Protein AF-A0A662QZH7-F1 (afdb_monomer)

Solvent-accessible surface area (backbone atoms only — not comparable to full-atom values): 8110 Å² total; per-residue (Å²): 112,48,42,60,56,52,65,70,64,58,77,50,70,69,58,43,51,54,50,54,54,39,40,76,74,67,46,47,74,46,85,65,61,67,68,44,37,50,53,47,48,52,51,26,50,74,63,57,48,48,87,78,56,50,75,44,52,44,46,48,54,19,41,25,59,77,65,71,36,70,42,76,50,60,50,60,70,62,53,35,49,24,64,75,71,71,44,51,66,43,54,79,87,50,72,77,95,61,88,72,74,78,51,40,40,32,81,82,83,63,47,80,38,82,70,90,73,85,61,54,50,35,93,87,77,66,48,65,52,53,93,56,94,131

Sequence (134 aa):
MTTPEVEKEIKSPTARCFFELAKGKGLKVLPVSKDAIEYVRDKANEYGDGVALSDADMSLLAKA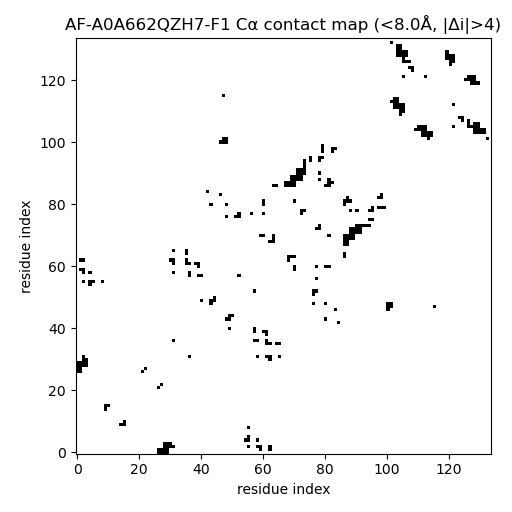FETNGVLVSDDFDLQNMCLKMGIKFMPVLRSVRGRRDWVYRCPACKRKIVIKNDEKVCPVCGTPLTTKRE

Foldseek 3Di:
DFEVVVVVVPPDPVVVVVVVVVVVVPDDHDFADPVLLVVLLVLCLVLLNNVVDDPRLSRQNSVQVVVLHEAEEQDASSLLSCQSVVRHYDYPPDHDPDHDGQWWAAPPPRDTHRDNDPPQADPPPRGGTDGDDD

Secondary structure (DSSP, 8-state):
-B-HHHHHH---HHHHHHHHHHHHTT--B----HHHHHHHHHHHHHTT-TTT--HHHHHHHHHHHHHT--EE---HHHHHHHHHHT--EE-SS---SS-----EE-TTT--EE--SS---B-TTT-PBP-----

Radius of gyration: 17.33 Å; Cα contacts (8 Å, |Δi|>4): 176; chains: 1; bounding box: 42×33×43 Å

Mean predicted aligned error: 8.29 Å

Structure (mmCIF, N/CA/C/O backbone):
data_AF-A0A662QZH7-F1
#
_entry.id   AF-A0A662QZH7-F1
#
loop_
_atom_site.group_PDB
_atom_site.id
_atom_site.type_symbol
_atom_site.label_atom_id
_atom_site.label_alt_id
_atom_site.label_comp_id
_atom_site.label_asym_id
_atom_site.label_entity_id
_atom_site.label_seq_id
_atom_site.pdbx_PDB_ins_code
_atom_site.Cartn_x
_atom_site.Cartn_y
_atom_site.Cartn_z
_atom_site.occupancy
_atom_site.B_iso_or_equiv
_atom_si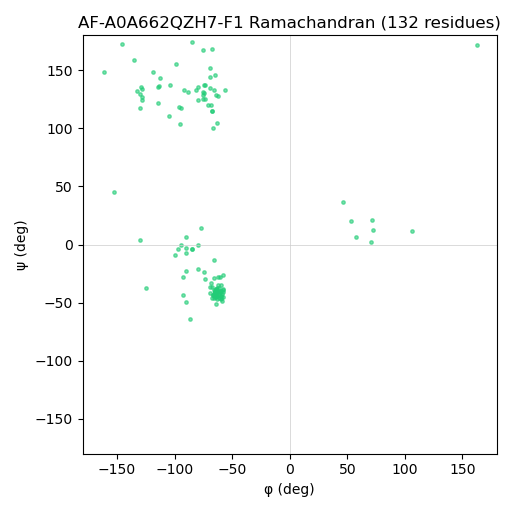te.auth_seq_id
_atom_site.auth_comp_id
_atom_site.auth_asym_id
_atom_site.auth_atom_id
_atom_site.pdbx_PDB_model_num
ATOM 1 N N . MET A 1 1 ? -11.891 1.660 8.391 1.00 89.06 1 MET A N 1
ATOM 2 C CA . MET A 1 1 ? -10.985 0.871 9.257 1.00 89.06 1 MET A CA 1
ATOM 3 C C . MET A 1 1 ? -9.572 1.024 8.725 1.00 89.06 1 MET A C 1
ATOM 5 O O . MET A 1 1 ? -9.440 1.420 7.576 1.00 89.06 1 MET A O 1
ATOM 9 N N . THR A 1 2 ? -8.553 0.765 9.533 1.00 91.81 2 THR A N 1
ATOM 10 C CA . THR A 1 2 ? -7.136 0.886 9.147 1.00 91.81 2 THR A CA 1
ATOM 11 C C . THR A 1 2 ? -6.296 -0.180 9.853 1.00 91.81 2 THR A C 1
ATOM 13 O O . THR A 1 2 ? -6.822 -0.882 10.720 1.00 91.81 2 THR A O 1
ATOM 16 N N . THR A 1 3 ? -5.020 -0.307 9.496 1.00 92.31 3 THR A N 1
ATOM 17 C CA . THR A 1 3 ? -4.079 -1.259 10.095 1.00 92.31 3 THR A CA 1
ATOM 18 C C . THR A 1 3 ? -3.182 -0.597 11.153 1.00 92.31 3 THR A C 1
ATOM 20 O O . THR A 1 3 ? -2.953 0.615 11.103 1.00 92.31 3 THR A O 1
ATOM 23 N N . PRO A 1 4 ? -2.650 -1.370 12.122 1.00 90.88 4 PRO A N 1
ATOM 24 C CA . PRO A 1 4 ? -1.720 -0.856 13.131 1.00 90.88 4 PRO A CA 1
ATOM 25 C C . PRO A 1 4 ? -0.410 -0.313 12.548 1.00 90.88 4 PRO A C 1
ATOM 27 O O . PRO A 1 4 ? 0.195 0.575 13.140 1.00 90.88 4 PRO A O 1
ATOM 30 N N . GLU A 1 5 ? 0.038 -0.827 11.399 1.00 90.12 5 GLU A N 1
ATOM 31 C CA . GLU A 1 5 ? 1.278 -0.359 10.764 1.00 90.12 5 GLU A CA 1
ATOM 32 C C . GLU A 1 5 ? 1.156 1.093 10.288 1.00 90.12 5 GLU A C 1
ATOM 34 O O . GLU A 1 5 ? 2.051 1.898 10.537 1.00 90.12 5 GLU A O 1
ATOM 39 N N . VAL A 1 6 ? -0.006 1.478 9.752 1.00 89.00 6 VAL A N 1
ATOM 40 C CA . VAL A 1 6 ? -0.281 2.875 9.381 1.00 89.00 6 VAL A CA 1
ATOM 41 C C . VAL A 1 6 ? -0.279 3.785 10.612 1.00 89.00 6 VAL A C 1
ATOM 43 O O . VAL A 1 6 ? 0.237 4.895 10.561 1.00 89.00 6 VAL A O 1
ATOM 46 N N . GLU A 1 7 ? -0.811 3.328 11.750 1.00 89.69 7 GLU A N 1
ATOM 47 C CA . GLU A 1 7 ? -0.806 4.115 12.994 1.00 89.69 7 GLU A CA 1
ATOM 48 C C . GLU A 1 7 ? 0.617 4.415 13.494 1.00 89.69 7 GLU A C 1
ATOM 50 O O . GLU A 1 7 ? 0.864 5.500 14.031 1.00 89.69 7 GLU A O 1
ATOM 55 N N . LYS A 1 8 ? 1.553 3.476 13.305 1.00 89.06 8 LYS A N 1
ATOM 56 C CA . LYS A 1 8 ? 2.972 3.653 13.655 1.00 89.06 8 LYS A CA 1
ATOM 57 C C . LYS A 1 8 ? 3.698 4.589 12.689 1.00 89.06 8 LYS A C 1
ATOM 59 O O . LYS A 1 8 ? 4.643 5.263 13.091 1.00 89.06 8 LYS A O 1
ATOM 64 N N . GLU A 1 9 ? 3.267 4.639 11.433 1.00 91.25 9 GLU A N 1
ATOM 65 C CA . GLU A 1 9 ? 3.894 5.459 10.395 1.00 91.25 9 GLU A CA 1
ATOM 66 C C . GLU A 1 9 ? 3.588 6.961 10.542 1.00 91.25 9 GLU A C 1
ATOM 68 O O . GLU A 1 9 ? 4.362 7.811 10.093 1.00 91.25 9 GLU A O 1
ATOM 73 N N . ILE A 1 10 ? 2.487 7.324 11.212 1.00 90.56 10 ILE A N 1
ATOM 74 C CA . ILE A 1 10 ? 2.075 8.724 11.387 1.00 90.56 10 ILE A CA 1
ATOM 75 C C . ILE A 1 10 ? 3.074 9.483 12.276 1.00 90.56 10 ILE A C 1
ATOM 77 O O . ILE A 1 10 ? 3.006 9.442 13.504 1.00 90.56 10 ILE A O 1
ATOM 81 N N . LYS A 1 11 ? 3.964 10.250 11.636 1.00 90.69 11 LYS A N 1
ATOM 82 C CA . LYS A 1 11 ? 4.954 11.124 12.299 1.00 90.69 11 LYS A CA 1
ATOM 83 C C . LYS A 1 11 ? 4.476 12.564 12.496 1.00 90.69 11 LYS A C 1
ATOM 85 O O . LYS A 1 11 ? 4.939 13.248 13.402 1.00 90.69 11 LYS A O 1
ATOM 90 N N . SER A 1 12 ? 3.579 13.051 11.634 1.00 94.06 12 SER A N 1
ATOM 91 C CA . SER A 1 12 ? 3.128 14.449 11.666 1.00 94.06 12 SER A CA 1
ATOM 92 C C . SER A 1 12 ? 2.149 14.695 12.826 1.00 94.06 12 SER A C 1
ATOM 94 O O . SER A 1 12 ? 1.139 13.988 12.906 1.00 94.06 12 SER A O 1
ATOM 96 N N . PRO A 1 13 ? 2.368 15.720 13.676 1.00 91.31 13 PRO A N 1
ATOM 97 C CA . PRO A 1 13 ? 1.459 16.052 14.778 1.00 91.31 13 PRO A CA 1
ATOM 98 C C . PRO A 1 13 ? 0.032 16.357 14.309 1.00 91.31 13 PRO A C 1
ATOM 100 O O . PRO A 1 13 ? -0.942 15.931 14.928 1.00 91.31 13 PRO A O 1
ATOM 103 N N . THR A 1 14 ? -0.106 17.050 13.176 1.00 94.38 14 THR A N 1
ATOM 104 C CA . THR A 1 14 ? -1.409 17.368 12.583 1.00 94.38 14 THR A CA 1
ATOM 105 C C . THR A 1 14 ? -2.126 16.102 12.121 1.00 94.38 14 THR A C 1
ATOM 107 O O . THR A 1 14 ? -3.300 15.910 12.431 1.00 94.38 14 THR A O 1
ATOM 110 N N . ALA A 1 15 ? -1.415 15.202 11.433 1.00 92.00 15 ALA A N 1
ATOM 111 C CA . ALA A 1 15 ? -1.977 13.929 10.986 1.00 92.00 15 ALA A CA 1
ATOM 112 C C . ALA A 1 15 ? -2.369 13.032 12.172 1.00 92.00 15 ALA A C 1
ATOM 114 O O . ALA A 1 15 ? -3.428 12.408 12.144 1.00 92.00 15 ALA A O 1
ATOM 115 N N . ARG A 1 16 ? -1.566 13.031 13.245 1.00 93.50 16 ARG A N 1
ATOM 116 C CA . ARG A 1 16 ? -1.865 12.329 14.500 1.00 93.50 16 ARG A CA 1
ATOM 117 C C . ARG A 1 16 ? -3.169 12.834 15.120 1.00 93.50 16 ARG A C 1
ATOM 119 O O . ARG A 1 16 ? -4.025 12.030 15.469 1.00 93.50 16 ARG A O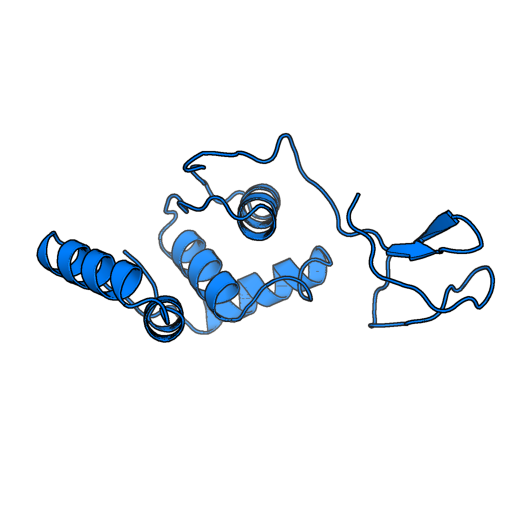 1
ATOM 126 N N . CYS A 1 17 ? -3.354 14.153 15.195 1.00 93.69 17 CYS A N 1
ATOM 127 C CA . CYS A 1 17 ? -4.588 14.755 15.705 1.00 93.69 17 CYS A CA 1
ATOM 128 C C . CYS A 1 17 ? -5.819 14.321 14.887 1.00 93.69 17 CYS A C 1
ATOM 130 O O . CYS A 1 17 ? -6.805 13.847 15.451 1.00 93.69 17 CYS A O 1
ATOM 132 N N . PHE A 1 18 ? -5.746 14.398 13.553 1.00 93.25 18 PHE A N 1
ATOM 133 C CA . PHE A 1 18 ? -6.835 13.935 12.684 1.00 93.25 18 PHE A CA 1
ATOM 134 C C . PHE A 1 18 ? -7.133 12.443 12.841 1.00 93.25 18 PHE A C 1
ATOM 136 O O . PHE A 1 18 ? -8.297 12.043 12.810 1.00 93.25 18 PHE A O 1
ATOM 143 N N . PHE A 1 19 ? -6.102 11.626 13.033 1.00 93.38 19 PHE A N 1
ATOM 144 C CA . PHE A 1 19 ? -6.248 10.195 13.250 1.00 93.38 19 PHE A CA 1
ATOM 145 C C . PHE A 1 19 ? -6.984 9.875 14.560 1.00 93.38 19 PHE A C 1
ATOM 147 O O . PHE A 1 19 ? -7.921 9.077 14.551 1.00 93.38 19 PHE A O 1
ATOM 154 N N . GLU A 1 20 ? -6.638 10.541 15.665 1.00 92.94 20 GLU A N 1
ATOM 155 C CA . GLU A 1 20 ? -7.346 10.370 16.943 1.00 92.94 20 GLU A CA 1
ATOM 156 C C . GLU A 1 20 ? -8.804 10.849 16.859 1.00 92.94 20 GLU A C 1
ATOM 158 O O . GLU A 1 20 ? -9.719 10.170 17.331 1.00 92.94 20 GLU A O 1
ATOM 163 N N . LEU A 1 21 ? -9.057 11.968 16.170 1.00 95.44 21 LEU A N 1
ATOM 164 C CA . LEU A 1 21 ? -10.422 12.428 15.895 1.00 95.44 21 LEU A CA 1
ATOM 165 C C . LEU A 1 21 ? -11.214 11.405 15.072 1.00 95.44 21 LEU A C 1
ATOM 167 O O . LEU A 1 21 ? -12.389 11.159 15.349 1.00 95.44 21 LEU A O 1
ATOM 171 N N . ALA A 1 22 ? -10.584 10.787 14.071 1.00 93.50 22 ALA A N 1
ATOM 172 C CA . ALA A 1 22 ? -11.210 9.738 13.278 1.00 93.50 22 ALA A CA 1
ATOM 173 C C . ALA A 1 22 ? -11.525 8.500 14.132 1.00 93.50 22 ALA A C 1
ATOM 175 O O . ALA A 1 22 ? -12.614 7.938 13.992 1.00 93.50 22 ALA A O 1
ATOM 176 N N . LYS A 1 23 ? -10.633 8.105 15.055 1.00 93.19 23 LYS A N 1
ATOM 177 C CA . LYS A 1 23 ? -10.888 7.022 16.027 1.00 93.19 23 LYS A CA 1
ATOM 178 C C . LYS A 1 23 ? -12.100 7.335 16.898 1.00 93.19 23 LYS A C 1
ATOM 180 O O . LYS A 1 23 ? -13.000 6.502 16.991 1.00 93.19 23 LYS A O 1
ATOM 185 N N . GLY A 1 24 ? -12.194 8.558 17.423 1.00 93.69 24 GLY A N 1
ATOM 186 C CA . GLY A 1 24 ? -13.362 9.024 18.180 1.00 93.69 24 GLY A CA 1
ATOM 187 C C . GLY A 1 24 ? -14.674 9.007 17.381 1.00 93.69 24 GLY A C 1
ATOM 188 O O . GLY A 1 24 ? -15.741 8.805 17.953 1.00 93.69 24 GLY A O 1
ATOM 189 N N . LYS A 1 25 ? -14.604 9.152 16.052 1.00 94.00 25 LYS A N 1
ATOM 190 C CA . LYS A 1 25 ? -15.755 9.086 15.132 1.00 94.00 25 LYS A CA 1
ATOM 191 C C . LYS A 1 25 ? -16.054 7.680 14.588 1.00 94.00 25 LYS A C 1
ATOM 193 O O . LYS A 1 25 ? -16.921 7.541 13.728 1.00 94.00 25 LYS A O 1
ATOM 198 N N . GLY A 1 26 ? -15.365 6.642 15.068 1.00 91.50 26 GLY A N 1
ATOM 199 C CA . GLY A 1 26 ? -15.639 5.246 14.704 1.00 91.50 26 GLY A CA 1
ATOM 200 C C . GLY A 1 26 ? -14.624 4.594 13.758 1.00 91.50 26 GLY A C 1
ATOM 201 O O . GLY A 1 26 ? -14.878 3.491 13.262 1.00 91.50 26 GLY A O 1
ATOM 202 N N . LEU A 1 27 ? -13.463 5.211 13.509 1.00 93.12 27 LEU A N 1
ATOM 203 C CA . LEU A 1 27 ? -12.358 4.538 12.822 1.00 93.12 27 LEU A CA 1
ATOM 204 C C . LEU A 1 27 ? -11.793 3.417 13.707 1.00 93.12 27 LEU A C 1
ATOM 206 O O . LEU A 1 27 ? -11.197 3.664 14.750 1.00 93.12 27 LEU A O 1
ATOM 210 N N . LYS A 1 28 ? -11.940 2.169 13.256 1.00 93.56 28 LYS A N 1
ATOM 211 C CA . LYS A 1 28 ? -11.358 0.991 13.913 1.00 93.56 28 LYS A CA 1
ATOM 212 C C . LYS A 1 28 ? -9.977 0.671 13.345 1.00 93.56 28 LYS A C 1
ATOM 214 O O . LYS A 1 28 ? -9.833 0.600 12.120 1.00 93.56 28 LYS A O 1
ATOM 219 N N . VAL A 1 29 ? -9.010 0.430 14.227 1.00 92.94 29 VAL A N 1
ATOM 220 C CA . VAL A 1 29 ? -7.688 -0.113 13.888 1.00 92.94 29 VAL A CA 1
ATOM 221 C C . VAL A 1 29 ? -7.747 -1.623 14.086 1.00 92.94 29 VAL A C 1
ATOM 223 O O . VAL A 1 29 ? -8.026 -2.083 15.191 1.00 92.94 29 VAL A O 1
ATOM 226 N N . LEU A 1 30 ? -7.561 -2.392 13.016 1.00 92.44 30 LEU A N 1
ATOM 227 C CA . LEU A 1 30 ? -7.685 -3.846 13.033 1.00 92.44 30 LEU A CA 1
ATOM 228 C C . LEU A 1 30 ? -6.437 -4.483 12.419 1.00 92.44 30 LEU A C 1
ATOM 230 O O . LEU A 1 30 ? -6.019 -4.060 11.339 1.00 92.44 30 LEU A O 1
ATOM 234 N N . PRO A 1 31 ? -5.859 -5.511 13.060 1.00 90.12 31 PRO A N 1
ATOM 235 C CA . PRO A 1 31 ? -4.785 -6.279 12.454 1.00 90.12 31 PRO A CA 1
ATOM 236 C C . PRO A 1 31 ? -5.295 -7.085 11.249 1.00 90.12 31 PRO A C 1
ATOM 238 O O . PRO A 1 31 ? -6.504 -7.209 10.999 1.00 90.12 31 PRO A O 1
ATOM 241 N N . VAL A 1 32 ? -4.338 -7.621 10.500 1.00 91.62 32 VAL A N 1
ATOM 242 C CA . VAL A 1 32 ? -4.550 -8.456 9.314 1.00 91.62 32 VAL A CA 1
ATOM 243 C C . VAL A 1 32 ? -3.934 -9.827 9.572 1.00 91.62 32 VAL A C 1
ATOM 245 O O . VAL A 1 32 ? -2.946 -9.929 10.304 1.00 91.62 32 VAL A O 1
ATOM 248 N N . SER A 1 33 ? -4.510 -10.878 8.990 1.00 90.25 33 SER A N 1
ATOM 249 C CA . SER A 1 33 ? -3.920 -12.216 9.028 1.00 90.25 33 SER A CA 1
ATOM 250 C C . SER A 1 33 ? -2.584 -12.257 8.277 1.00 90.25 33 SER A C 1
ATOM 252 O O . SER A 1 33 ? -2.384 -11.568 7.275 1.00 90.25 33 SER A O 1
ATOM 254 N N . LYS A 1 34 ? -1.649 -13.081 8.762 1.00 89.75 34 LYS A N 1
ATOM 255 C CA . LYS A 1 34 ? -0.341 -13.253 8.110 1.00 89.75 34 LYS A CA 1
ATOM 256 C C . LYS A 1 34 ? -0.490 -13.849 6.709 1.00 89.75 34 LYS A C 1
ATOM 258 O O . LYS A 1 34 ? 0.169 -13.372 5.794 1.00 89.75 34 LYS A O 1
ATOM 263 N N . ASP A 1 35 ? -1.426 -14.779 6.539 1.00 91.06 35 ASP A N 1
ATOM 264 C CA . ASP A 1 35 ? -1.718 -15.438 5.263 1.00 91.06 35 ASP A CA 1
ATOM 265 C C . ASP A 1 35 ? -2.145 -14.434 4.181 1.00 91.06 35 ASP A C 1
ATOM 267 O O . ASP A 1 35 ? -1.711 -14.519 3.035 1.00 91.06 35 ASP A O 1
ATOM 271 N N . ALA A 1 36 ? -2.956 -13.431 4.542 1.00 90.19 36 ALA A N 1
ATOM 272 C CA . ALA A 1 36 ? -3.368 -12.391 3.600 1.00 90.19 36 ALA A CA 1
ATOM 273 C C . ALA A 1 36 ? -2.197 -11.477 3.206 1.00 90.19 36 ALA A C 1
ATOM 275 O O . ALA A 1 36 ? -2.106 -11.054 2.054 1.00 90.19 36 ALA A O 1
ATOM 276 N N . ILE A 1 37 ? -1.291 -11.184 4.145 1.00 90.31 37 ILE A N 1
ATOM 277 C CA . ILE A 1 37 ? -0.080 -10.399 3.869 1.00 90.31 37 ILE A CA 1
ATOM 278 C C . ILE A 1 37 ? 0.851 -11.175 2.934 1.00 90.31 37 ILE A C 1
ATOM 280 O O . ILE A 1 37 ? 1.383 -10.598 1.989 1.00 90.31 37 ILE A O 1
ATOM 284 N N . GLU A 1 38 ? 1.040 -12.470 3.178 1.00 90.88 38 GLU A N 1
ATOM 285 C CA . GLU A 1 38 ? 1.873 -13.334 2.340 1.00 90.88 38 GLU A CA 1
ATOM 286 C C . GLU A 1 38 ? 1.298 -13.462 0.925 1.00 90.88 38 GLU A C 1
ATOM 288 O O . GLU A 1 38 ? 2.010 -13.214 -0.043 1.00 90.88 38 GLU A O 1
ATOM 293 N N . TYR A 1 39 ? -0.015 -13.664 0.797 1.00 90.88 39 TYR A N 1
ATOM 294 C CA . TYR A 1 39 ? -0.692 -13.684 -0.501 1.00 90.88 39 TYR A CA 1
ATOM 295 C C . TYR A 1 39 ? -0.512 -12.380 -1.298 1.00 90.88 39 TYR A C 1
ATOM 297 O O . TYR A 1 39 ? -0.224 -12.403 -2.497 1.00 90.88 39 TYR A O 1
ATOM 305 N N . VAL A 1 40 ? -0.668 -11.221 -0.646 1.00 90.62 40 VAL A N 1
ATOM 306 C CA . VAL A 1 40 ? -0.436 -9.919 -1.296 1.00 90.62 40 VAL A CA 1
ATOM 307 C C . VAL A 1 40 ? 1.029 -9.759 -1.685 1.00 90.62 40 VAL A C 1
ATOM 309 O O . VAL A 1 40 ? 1.307 -9.248 -2.768 1.00 90.62 40 VAL A O 1
ATOM 312 N N . ARG A 1 41 ? 1.963 -10.204 -0.839 1.00 89.12 41 ARG A N 1
ATOM 313 C CA . ARG A 1 41 ?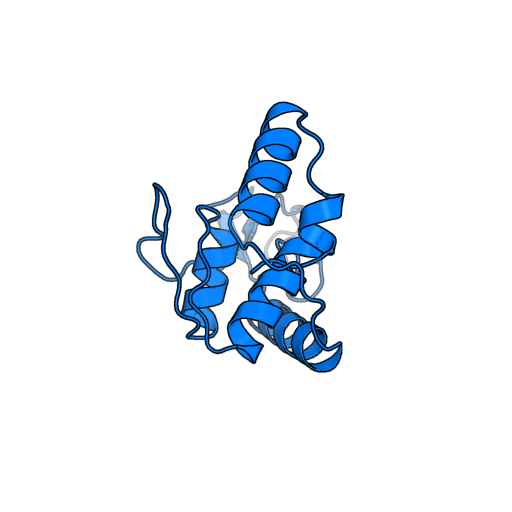 3.401 -10.148 -1.121 1.00 89.12 41 ARG A CA 1
ATOM 314 C C . ARG A 1 41 ? 3.761 -10.995 -2.339 1.00 89.12 41 ARG A C 1
ATOM 316 O O . ARG A 1 41 ? 4.467 -10.508 -3.219 1.00 89.12 41 ARG A O 1
ATOM 323 N N . ASP A 1 42 ? 3.225 -12.205 -2.435 1.00 89.62 42 ASP A N 1
ATOM 324 C CA . ASP A 1 42 ? 3.431 -13.081 -3.587 1.00 89.62 42 ASP A CA 1
ATOM 325 C C . ASP A 1 42 ? 2.890 -12.449 -4.868 1.00 89.62 42 ASP A C 1
ATOM 327 O O . ASP A 1 42 ? 3.579 -12.423 -5.889 1.00 89.62 42 ASP A O 1
ATOM 331 N N . LYS A 1 43 ? 1.697 -11.844 -4.808 1.00 89.00 43 LYS A N 1
ATOM 332 C CA . LYS A 1 43 ? 1.127 -11.113 -5.948 1.00 89.00 43 LYS A CA 1
ATOM 333 C C . LYS A 1 43 ? 1.938 -9.877 -6.322 1.00 89.00 43 LYS A C 1
ATOM 335 O O . LYS A 1 43 ? 2.154 -9.633 -7.506 1.00 89.00 43 LYS A O 1
ATOM 340 N N . ALA A 1 44 ? 2.425 -9.116 -5.348 1.00 86.44 44 ALA A N 1
ATOM 341 C CA . ALA A 1 44 ? 3.285 -7.965 -5.604 1.00 86.44 44 ALA A CA 1
ATOM 342 C C . ALA A 1 44 ? 4.600 -8.380 -6.284 1.00 86.44 44 ALA A C 1
AT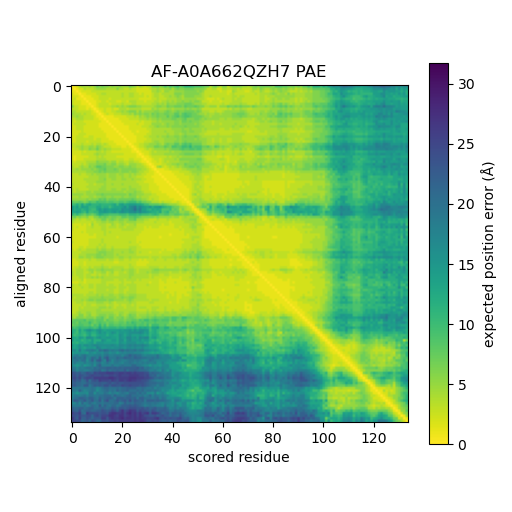OM 344 O O . ALA A 1 44 ? 5.038 -7.723 -7.231 1.00 86.44 44 ALA A O 1
ATOM 345 N N . ASN A 1 45 ? 5.193 -9.498 -5.856 1.00 83.94 45 ASN A N 1
ATOM 346 C CA . ASN A 1 45 ? 6.387 -10.072 -6.473 1.00 83.94 45 ASN A CA 1
ATOM 347 C C . ASN A 1 45 ? 6.109 -10.587 -7.893 1.00 83.94 45 ASN A C 1
ATOM 349 O O . ASN A 1 45 ? 6.881 -10.300 -8.807 1.00 83.94 45 ASN A O 1
ATOM 353 N N . GLU A 1 46 ? 4.985 -11.277 -8.109 1.00 83.06 46 GLU A N 1
ATOM 354 C CA . GLU A 1 46 ? 4.544 -11.740 -9.434 1.00 83.06 46 GLU A CA 1
ATOM 355 C C . GLU A 1 46 ? 4.379 -10.568 -10.417 1.00 83.06 46 GLU A C 1
ATOM 357 O O . GLU A 1 46 ? 4.745 -10.667 -11.590 1.00 83.06 46 GLU A O 1
ATOM 362 N N . TYR A 1 47 ? 3.872 -9.432 -9.934 1.00 79.19 47 TYR A N 1
ATOM 363 C CA . TYR A 1 47 ? 3.658 -8.229 -10.735 1.00 79.19 47 TYR A CA 1
ATOM 364 C C . TYR A 1 47 ? 4.882 -7.321 -10.883 1.00 79.19 47 TYR A C 1
ATOM 366 O O . TYR A 1 47 ? 4.791 -6.338 -11.622 1.00 79.19 47 TYR A O 1
ATOM 374 N N . GLY A 1 48 ? 5.999 -7.641 -10.221 1.00 70.88 48 GLY A N 1
ATOM 375 C CA . GLY A 1 48 ? 7.216 -6.825 -10.226 1.00 70.88 48 GLY A CA 1
ATOM 376 C C . GLY A 1 48 ? 7.114 -5.523 -9.421 1.00 70.88 48 GLY A C 1
ATOM 377 O O . GLY A 1 48 ? 7.992 -4.673 -9.538 1.00 70.88 48 GLY A O 1
ATOM 378 N N . ASP A 1 49 ? 6.069 -5.369 -8.603 1.00 69.06 49 ASP A N 1
ATOM 379 C CA . ASP A 1 49 ? 5.812 -4.174 -7.786 1.00 69.06 49 ASP A CA 1
ATOM 380 C C . ASP A 1 49 ? 6.312 -4.341 -6.335 1.00 69.06 49 ASP A C 1
ATOM 382 O O . ASP A 1 49 ? 6.265 -3.399 -5.546 1.00 69.06 49 ASP A O 1
ATOM 386 N N . GLY A 1 50 ? 6.820 -5.526 -5.968 1.00 62.91 50 GLY A N 1
ATOM 387 C CA . GLY A 1 50 ? 7.221 -5.865 -4.595 1.00 62.91 50 GLY A CA 1
ATOM 388 C C . GLY A 1 50 ? 8.278 -4.943 -3.972 1.00 62.91 50 GLY A C 1
ATOM 389 O O . GLY A 1 50 ? 8.290 -4.773 -2.759 1.00 62.91 50 GLY A O 1
ATOM 390 N N . VAL A 1 51 ? 9.124 -4.298 -4.785 1.00 63.00 51 VAL A N 1
ATOM 391 C CA . VAL A 1 51 ? 10.187 -3.384 -4.316 1.00 63.00 51 VAL A CA 1
ATOM 392 C C . VAL A 1 51 ? 9.649 -1.987 -3.966 1.00 63.00 51 VAL A C 1
ATOM 394 O O . VAL A 1 51 ? 10.294 -1.246 -3.228 1.00 63.00 51 VAL A O 1
ATOM 397 N N . ALA A 1 52 ? 8.485 -1.603 -4.496 1.00 69.50 52 ALA A N 1
ATOM 398 C CA . ALA A 1 52 ? 7.933 -0.258 -4.323 1.00 69.50 52 ALA A CA 1
ATOM 399 C C . ALA A 1 52 ? 7.021 -0.120 -3.092 1.00 69.50 52 ALA A C 1
ATOM 401 O O . ALA A 1 52 ? 6.835 0.993 -2.607 1.00 69.50 52 ALA A O 1
ATOM 402 N N . LEU A 1 53 ? 6.455 -1.225 -2.596 1.00 81.75 53 LEU A N 1
ATOM 403 C CA . LEU A 1 53 ? 5.460 -1.219 -1.521 1.00 81.75 53 LEU A CA 1
ATOM 404 C C . LEU A 1 53 ? 6.127 -1.277 -0.144 1.00 81.75 53 LEU A C 1
ATOM 406 O O . LEU A 1 53 ? 6.961 -2.145 0.113 1.00 81.75 53 LEU A O 1
ATOM 410 N N . SER A 1 54 ? 5.717 -0.389 0.761 1.00 86.75 54 SER A N 1
ATOM 411 C CA . SER A 1 54 ? 6.108 -0.454 2.170 1.00 86.75 54 SER A CA 1
ATOM 412 C C . SER A 1 54 ? 5.346 -1.552 2.928 1.00 86.75 54 SER A C 1
ATOM 414 O O . SER A 1 54 ? 4.321 -2.066 2.470 1.00 86.75 54 SER A O 1
ATOM 416 N N . ASP A 1 55 ? 5.798 -1.884 4.141 1.00 86.44 55 ASP A N 1
ATOM 417 C CA . ASP A 1 55 ? 5.081 -2.821 5.020 1.00 86.44 55 ASP A CA 1
ATOM 418 C C . ASP A 1 55 ? 3.656 -2.335 5.351 1.00 86.44 55 ASP A C 1
ATOM 420 O O . ASP A 1 55 ? 2.717 -3.136 5.446 1.00 86.44 55 ASP A O 1
ATOM 424 N N . ALA A 1 56 ? 3.467 -1.016 5.480 1.00 89.19 56 ALA A N 1
ATOM 425 C CA . ALA A 1 56 ? 2.155 -0.416 5.695 1.00 89.19 56 ALA A CA 1
ATOM 426 C C . ALA A 1 56 ? 1.246 -0.615 4.472 1.00 89.19 56 ALA A C 1
ATOM 428 O O . ALA A 1 56 ? 0.093 -1.029 4.637 1.00 89.19 56 ALA A O 1
ATOM 429 N N . ASP A 1 57 ? 1.774 -0.434 3.260 1.00 91.00 57 ASP A N 1
ATOM 430 C CA . ASP A 1 57 ? 1.045 -0.653 2.006 1.00 91.00 57 ASP A CA 1
ATOM 431 C C . ASP A 1 57 ? 0.593 -2.108 1.855 1.00 91.00 57 ASP A C 1
ATOM 433 O O . ASP A 1 57 ? -0.577 -2.374 1.561 1.00 91.00 57 ASP A O 1
ATOM 437 N N . MET A 1 58 ? 1.491 -3.061 2.136 1.00 90.88 58 MET A N 1
ATOM 438 C CA . MET A 1 58 ? 1.162 -4.490 2.129 1.00 90.88 58 MET A CA 1
ATOM 439 C C . MET A 1 58 ? 0.034 -4.800 3.117 1.00 90.88 58 MET A C 1
ATOM 441 O O . MET A 1 58 ? -0.905 -5.525 2.784 1.00 90.88 58 MET A O 1
ATOM 445 N N . SER A 1 59 ? 0.086 -4.213 4.318 1.00 92.69 59 SER A N 1
ATOM 446 C CA . SER A 1 59 ? -0.955 -4.408 5.329 1.00 92.69 59 SER A CA 1
ATOM 447 C C . SER A 1 59 ? -2.314 -3.845 4.883 1.00 92.69 59 SER A C 1
ATOM 449 O O . SER A 1 59 ? -3.345 -4.489 5.081 1.00 92.69 59 SER A O 1
ATOM 451 N N . LEU A 1 60 ? -2.337 -2.675 4.238 1.00 93.38 60 LEU A N 1
ATOM 452 C CA . LEU A 1 60 ? -3.564 -2.042 3.750 1.00 93.38 60 LEU A CA 1
ATOM 453 C C . LEU A 1 60 ? -4.204 -2.833 2.610 1.00 93.38 60 LEU A C 1
ATOM 455 O O . LEU A 1 60 ? -5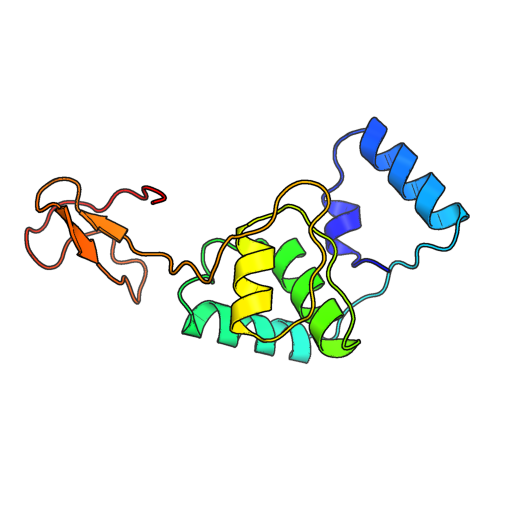.412 -3.082 2.643 1.00 93.38 60 LEU A O 1
ATOM 459 N N . LEU A 1 61 ? -3.401 -3.265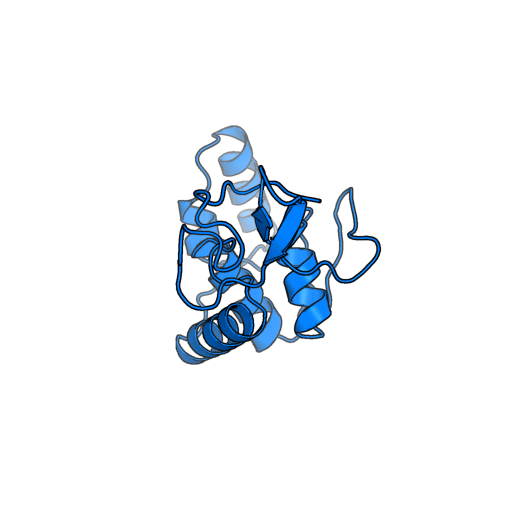 1.635 1.00 93.19 61 LEU A N 1
ATOM 460 C CA . LEU A 1 61 ? -3.853 -4.115 0.532 1.00 93.19 61 LEU A CA 1
ATOM 461 C C . LEU A 1 61 ? -4.413 -5.439 1.055 1.00 93.19 61 LEU A C 1
ATOM 463 O O . LEU A 1 61 ? -5.500 -5.852 0.650 1.00 93.19 61 LEU A O 1
ATOM 467 N N . ALA A 1 62 ? -3.720 -6.065 2.008 1.00 93.88 62 ALA A N 1
ATOM 468 C CA . ALA A 1 62 ? -4.165 -7.312 2.616 1.00 93.88 62 ALA A CA 1
ATOM 469 C C . ALA A 1 62 ? -5.478 -7.134 3.392 1.00 93.88 62 ALA A C 1
ATOM 471 O O . ALA A 1 62 ? -6.379 -7.963 3.263 1.00 93.88 62 ALA A O 1
ATOM 472 N N . LYS A 1 63 ? -5.653 -6.017 4.118 1.00 94.00 63 LYS A N 1
ATOM 473 C CA . LYS A 1 63 ? -6.929 -5.721 4.788 1.00 94.00 63 LYS A CA 1
ATOM 474 C C . LYS A 1 63 ? -8.065 -5.495 3.796 1.00 94.00 63 LYS A C 1
ATOM 476 O O . LYS A 1 63 ? -9.179 -5.976 4.019 1.00 94.00 63 LYS A O 1
ATOM 481 N N . ALA A 1 64 ? -7.806 -4.757 2.720 1.00 93.69 64 ALA A N 1
ATOM 482 C CA . ALA A 1 64 ? -8.798 -4.500 1.682 1.00 93.69 64 ALA A CA 1
ATOM 483 C C . ALA A 1 64 ? -9.227 -5.802 0.991 1.00 93.69 64 ALA A C 1
ATOM 485 O O . ALA A 1 64 ? -10.420 -6.013 0.786 1.00 93.69 64 ALA A O 1
ATOM 486 N N . PHE A 1 65 ? -8.273 -6.699 0.725 1.00 92.88 65 PHE A N 1
ATOM 487 C CA . PHE A 1 65 ? -8.530 -8.024 0.170 1.00 92.88 65 PHE A CA 1
ATOM 488 C C . PHE A 1 65 ? -9.365 -8.902 1.117 1.00 92.88 65 PHE A C 1
ATOM 490 O O . PHE A 1 65 ? -10.414 -9.398 0.716 1.00 92.88 65 PHE A O 1
ATOM 497 N N . GLU A 1 66 ? -8.965 -9.026 2.388 1.00 92.12 66 GLU A N 1
ATOM 498 C CA . GLU A 1 66 ? -9.668 -9.833 3.403 1.00 92.12 66 GLU A CA 1
ATOM 499 C C . GLU A 1 66 ? -11.126 -9.387 3.596 1.00 92.12 66 GLU A C 1
ATOM 501 O O . GLU A 1 66 ? -12.036 -10.201 3.736 1.00 92.12 66 GLU A O 1
ATOM 506 N N . THR A 1 67 ? -11.355 -8.074 3.604 1.00 91.38 67 THR A N 1
ATOM 507 C CA . THR A 1 67 ? -12.681 -7.496 3.868 1.00 91.38 67 THR A CA 1
ATOM 508 C C . THR A 1 67 ? -13.522 -7.290 2.613 1.00 91.38 67 THR A C 1
ATOM 510 O O . THR A 1 67 ? -14.661 -6.835 2.721 1.00 91.38 67 THR A O 1
ATOM 513 N N . ASN A 1 68 ? -12.967 -7.584 1.430 1.00 91.69 68 ASN A N 1
ATOM 514 C CA . ASN A 1 68 ? -13.520 -7.190 0.133 1.00 91.69 68 ASN A CA 1
ATOM 515 C C . ASN A 1 68 ? -13.954 -5.706 0.114 1.00 91.69 68 ASN A C 1
ATOM 517 O O . ASN A 1 68 ? -15.004 -5.330 -0.420 1.00 91.69 68 ASN A O 1
ATOM 521 N N . GLY A 1 69 ? -13.168 -4.879 0.805 1.00 91.88 69 GLY A N 1
ATOM 522 C CA . GLY A 1 69 ? -13.444 -3.474 1.057 1.00 91.88 69 GLY A CA 1
ATOM 523 C C . GLY A 1 69 ? -12.979 -2.576 -0.084 1.00 91.88 69 GLY A C 1
ATOM 524 O O . GLY A 1 69 ? -12.329 -3.011 -1.033 1.00 91.88 69 GLY A O 1
ATOM 525 N N . VAL A 1 70 ? -13.300 -1.286 0.027 1.00 93.88 70 VAL A N 1
ATOM 526 C CA . VAL A 1 70 ? -12.779 -0.259 -0.881 1.00 93.88 70 VAL A CA 1
ATOM 527 C C . VAL A 1 70 ? -11.559 0.390 -0.236 1.00 93.88 70 VAL A C 1
ATOM 529 O O . VAL A 1 70 ? -11.682 0.998 0.829 1.00 93.88 70 VAL A O 1
ATOM 532 N N . LEU A 1 71 ? -10.390 0.274 -0.867 1.00 94.31 71 LEU A N 1
ATOM 533 C CA . LEU A 1 71 ? -9.187 0.967 -0.412 1.00 94.31 71 LEU A CA 1
ATOM 534 C C . LEU A 1 71 ? -9.271 2.452 -0.777 1.00 94.31 71 LEU A C 1
ATOM 536 O O . LEU A 1 71 ? -9.451 2.794 -1.942 1.00 94.31 71 LEU A O 1
ATOM 540 N N . VAL A 1 72 ? -9.117 3.343 0.199 1.00 93.94 72 VAL A N 1
ATOM 541 C CA . VAL A 1 72 ? -9.102 4.792 -0.041 1.00 93.94 72 VAL A CA 1
ATOM 542 C C . VAL A 1 72 ? -7.669 5.291 0.067 1.00 93.94 72 VAL A C 1
ATOM 544 O O . VAL A 1 72 ? -7.101 5.271 1.156 1.00 93.94 72 VAL A O 1
ATOM 547 N N . SER A 1 73 ? -7.073 5.698 -1.052 1.00 91.56 73 SER A N 1
ATOM 548 C CA . SER A 1 73 ? -5.706 6.229 -1.090 1.00 91.56 73 SER A CA 1
ATOM 549 C C . SER A 1 73 ? -5.457 7.027 -2.368 1.00 91.56 73 SER A C 1
ATOM 551 O O . SER A 1 73 ? -6.006 6.708 -3.421 1.00 91.56 73 SER A O 1
ATOM 553 N N . ASP A 1 74 ? -4.597 8.040 -2.276 1.00 89.00 74 ASP A N 1
ATOM 554 C CA . ASP A 1 74 ? -4.065 8.799 -3.417 1.00 89.00 74 ASP A CA 1
ATOM 555 C C . ASP A 1 74 ? -2.717 8.271 -3.923 1.00 89.00 74 ASP A C 1
ATOM 557 O O . ASP A 1 74 ? -2.162 8.815 -4.880 1.00 89.00 74 ASP A O 1
ATOM 561 N N . ASP A 1 75 ? -2.181 7.225 -3.294 1.00 89.62 75 ASP A N 1
ATOM 562 C CA . ASP A 1 75 ? -0.919 6.633 -3.714 1.00 89.62 75 ASP A CA 1
ATOM 563 C C . ASP A 1 75 ? -1.094 5.818 -5.006 1.00 89.62 75 ASP A C 1
ATOM 565 O O . ASP A 1 75 ? -1.938 4.921 -5.094 1.00 89.62 75 ASP A O 1
ATOM 569 N N . PHE A 1 76 ? -0.296 6.133 -6.027 1.00 87.75 76 PHE A N 1
ATOM 570 C CA . PHE A 1 76 ? -0.384 5.465 -7.323 1.00 87.75 76 PHE A CA 1
ATOM 571 C C . PHE A 1 76 ? 0.058 4.001 -7.278 1.00 87.75 76 PHE A C 1
ATOM 573 O O . PHE A 1 76 ? -0.509 3.201 -8.024 1.00 87.75 76 PHE A O 1
ATOM 580 N N . ASP A 1 77 ? 1.024 3.642 -6.431 1.00 87.31 77 ASP A N 1
ATOM 581 C CA . ASP A 1 77 ? 1.520 2.271 -6.307 1.00 87.31 77 ASP A CA 1
ATOM 582 C C . ASP A 1 77 ? 0.427 1.379 -5.676 1.00 87.31 77 ASP A C 1
ATOM 584 O O . ASP A 1 77 ? 0.108 0.308 -6.205 1.00 87.31 77 ASP A O 1
ATOM 588 N N . LEU A 1 78 ? -0.279 1.880 -4.651 1.00 89.75 78 LEU A N 1
ATOM 589 C CA . LEU A 1 78 ? -1.447 1.205 -4.063 1.00 89.75 78 LEU A CA 1
ATOM 590 C C . LEU A 1 78 ? -2.613 1.051 -5.047 1.00 89.75 78 LEU A C 1
ATOM 592 O O . LEU A 1 78 ? -3.202 -0.029 -5.157 1.00 89.75 78 LEU A O 1
ATOM 596 N N . GLN A 1 79 ? -2.967 2.118 -5.768 1.00 90.88 79 GLN A N 1
ATOM 597 C CA . GLN A 1 79 ? -4.057 2.073 -6.748 1.00 90.88 79 GLN A CA 1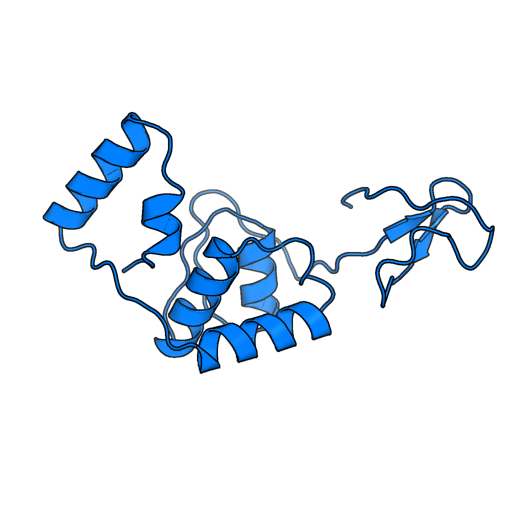
ATOM 598 C C . GLN A 1 79 ? -3.750 1.099 -7.889 1.00 90.88 79 GLN A C 1
ATOM 600 O O . GLN A 1 79 ? -4.632 0.367 -8.344 1.00 90.88 79 GLN A O 1
ATOM 605 N N . ASN A 1 80 ? -2.495 1.058 -8.338 1.00 89.38 80 ASN A N 1
ATOM 606 C CA . ASN A 1 80 ? -2.058 0.138 -9.374 1.00 89.38 80 ASN A CA 1
ATOM 607 C C . ASN A 1 80 ? -2.167 -1.319 -8.912 1.00 89.38 80 ASN A C 1
ATOM 609 O O . ASN A 1 80 ? -2.737 -2.141 -9.627 1.00 89.38 80 ASN A O 1
ATOM 613 N N . MET A 1 81 ? -1.723 -1.628 -7.692 1.00 89.81 81 MET A N 1
ATOM 614 C CA . MET A 1 81 ? -1.907 -2.960 -7.110 1.00 89.81 81 MET A CA 1
ATOM 615 C C . MET A 1 81 ? -3.380 -3.334 -6.969 1.00 89.81 81 MET A C 1
ATOM 617 O O . MET A 1 81 ? -3.757 -4.459 -7.295 1.00 89.81 81 MET A O 1
ATOM 621 N N . CYS A 1 82 ? -4.236 -2.389 -6.572 1.00 91.44 82 CYS A N 1
ATOM 622 C CA . CYS A 1 82 ? -5.676 -2.626 -6.522 1.00 91.44 82 CYS A CA 1
ATOM 623 C C . CYS A 1 82 ? -6.238 -3.005 -7.897 1.00 91.44 82 CYS A C 1
ATOM 625 O O . CYS A 1 82 ? -6.961 -3.993 -8.004 1.00 91.44 82 CYS A O 1
ATOM 627 N N . LEU A 1 83 ? -5.841 -2.301 -8.964 1.00 90.38 83 LEU A N 1
ATOM 628 C CA . LEU A 1 83 ? -6.216 -2.661 -10.336 1.00 90.38 83 LEU A CA 1
ATOM 629 C C . LEU A 1 83 ? -5.708 -4.051 -10.739 1.00 90.38 83 LEU A C 1
ATOM 631 O O . LEU A 1 83 ? -6.452 -4.813 -11.354 1.00 90.38 83 LEU A O 1
ATOM 635 N N . LYS A 1 84 ? -4.460 -4.394 -10.399 1.00 88.81 84 LYS A N 1
ATOM 636 C CA . LYS A 1 84 ? -3.856 -5.695 -10.734 1.00 88.81 84 LYS A CA 1
ATOM 637 C C . LYS A 1 84 ? -4.510 -6.858 -9.985 1.00 88.81 84 LYS A C 1
ATOM 639 O O . LYS A 1 84 ? -4.654 -7.940 -10.547 1.00 88.81 84 LYS A O 1
ATOM 644 N N . MET A 1 85 ? -4.903 -6.644 -8.731 1.00 89.81 85 MET A N 1
ATOM 645 C CA . MET A 1 85 ? -5.534 -7.653 -7.874 1.00 89.81 85 MET A CA 1
ATOM 646 C C . MET A 1 85 ? -7.065 -7.684 -7.982 1.00 89.81 85 MET A C 1
ATOM 648 O O . MET A 1 85 ? -7.690 -8.572 -7.409 1.00 89.81 85 MET A O 1
ATOM 652 N N . GLY A 1 86 ? -7.679 -6.730 -8.689 1.00 90.00 86 GLY A N 1
ATOM 653 C CA . GLY A 1 86 ? -9.136 -6.592 -8.754 1.00 90.00 86 GLY A CA 1
ATOM 654 C C . GLY A 1 86 ? -9.771 -6.080 -7.453 1.00 90.00 86 GLY A C 1
ATOM 655 O O . GLY A 1 86 ? -10.963 -6.281 -7.231 1.00 90.00 86 GLY A O 1
ATOM 656 N N . ILE A 1 87 ? -8.993 -5.423 -6.591 1.00 92.75 87 ILE A N 1
ATOM 657 C CA . ILE A 1 87 ? -9.483 -4.798 -5.358 1.00 92.75 87 ILE A CA 1
ATOM 658 C C . ILE A 1 87 ? -10.133 -3.461 -5.723 1.00 92.75 87 ILE A C 1
ATOM 660 O O . ILE A 1 87 ? -9.591 -2.669 -6.498 1.00 92.75 87 ILE A O 1
ATOM 664 N N . LYS A 1 88 ? -11.305 -3.182 -5.149 1.00 93.44 88 LYS A N 1
ATOM 665 C CA . LYS A 1 88 ? -11.967 -1.887 -5.333 1.00 93.44 88 LYS A CA 1
ATOM 666 C C . LYS A 1 88 ? -11.167 -0.809 -4.611 1.00 93.44 88 LYS A C 1
ATOM 668 O O . LYS A 1 88 ? -10.805 -0.976 -3.450 1.00 93.44 88 LYS A O 1
ATOM 673 N N . PHE A 1 89 ? -10.950 0.324 -5.262 1.00 94.06 89 PHE A N 1
ATOM 674 C CA . PHE A 1 89 ? -10.316 1.474 -4.630 1.00 94.06 89 PHE A CA 1
ATOM 675 C C . PHE A 1 89 ? -11.052 2.767 -4.972 1.00 94.06 89 PHE A C 1
ATOM 677 O O . PHE A 1 89 ? -11.779 2.842 -5.963 1.00 94.06 89 PHE A O 1
ATOM 684 N N . MET A 1 90 ? -10.856 3.780 -4.134 1.00 93.81 90 MET A N 1
ATOM 685 C CA . MET A 1 90 ? -11.376 5.124 -4.319 1.00 93.81 90 MET A CA 1
ATOM 686 C C . MET A 1 90 ? -10.232 6.135 -4.143 1.00 93.81 90 MET A C 1
ATOM 688 O O . MET A 1 90 ? -9.654 6.211 -3.056 1.00 93.81 90 MET A O 1
ATOM 692 N N . PRO A 1 91 ? -9.886 6.904 -5.188 1.00 92.38 91 PRO A N 1
ATOM 693 C CA . PRO A 1 91 ? -8.929 8.000 -5.075 1.00 92.38 91 PRO A CA 1
ATOM 694 C C . PRO A 1 91 ? -9.524 9.144 -4.240 1.00 92.38 91 PRO A C 1
ATOM 696 O O . PRO A 1 91 ? -10.740 9.340 -4.242 1.00 92.38 91 PRO A O 1
ATOM 699 N N . VAL A 1 92 ? -8.685 9.922 -3.555 1.00 89.38 92 VAL A N 1
ATOM 700 C CA . VAL A 1 92 ? -9.125 11.109 -2.799 1.00 89.38 92 VAL A CA 1
ATOM 701 C C . VAL A 1 92 ? -9.089 12.349 -3.697 1.00 89.38 92 VAL A C 1
ATOM 703 O O . VAL A 1 92 ? -10.073 13.077 -3.794 1.00 89.38 92 VAL A O 1
ATOM 706 N N . LEU A 1 93 ? -7.978 12.567 -4.398 1.00 88.00 93 LEU A N 1
ATOM 707 C CA . LEU A 1 93 ? -7.761 13.663 -5.341 1.00 88.00 93 LEU A CA 1
ATOM 708 C C . LEU A 1 93 ? -7.338 13.163 -6.723 1.00 88.00 93 LEU A C 1
ATOM 710 O O . LEU A 1 93 ? -7.701 13.771 -7.731 1.00 88.00 93 LEU A O 1
ATOM 714 N N . ARG A 1 94 ? -6.523 12.102 -6.798 1.00 85.38 94 ARG A N 1
ATOM 715 C CA . ARG A 1 94 ? -5.889 11.666 -8.052 1.00 85.38 94 ARG A CA 1
ATOM 716 C C . ARG A 1 94 ? -6.028 10.168 -8.258 1.00 85.38 94 ARG A C 1
ATOM 718 O O . ARG A 1 94 ? -5.735 9.381 -7.370 1.00 85.38 94 ARG A O 1
ATOM 725 N N . SER A 1 95 ? -6.439 9.790 -9.468 1.00 86.25 95 SER A N 1
ATOM 726 C CA . SER A 1 95 ? -6.591 8.396 -9.881 1.00 86.25 95 SER A CA 1
ATOM 727 C C . SER A 1 95 ? -5.577 8.015 -10.948 1.00 86.25 95 SER A C 1
ATOM 729 O O . SER A 1 95 ? -5.270 8.809 -11.847 1.00 86.25 95 SER A O 1
ATOM 731 N N . VAL A 1 96 ? -5.087 6.783 -10.883 1.00 83.62 96 VAL A N 1
ATOM 732 C CA . VAL A 1 96 ? -4.328 6.179 -11.969 1.00 83.62 96 VAL A CA 1
ATOM 733 C C . VAL A 1 96 ? -5.237 5.986 -13.195 1.00 83.62 96 VAL A C 1
ATOM 735 O O . VAL A 1 96 ? -6.358 5.496 -13.101 1.00 83.62 96 VAL A O 1
ATOM 738 N N . ARG A 1 97 ? -4.762 6.386 -14.381 1.00 77.88 97 ARG A N 1
ATOM 739 C CA . ARG A 1 97 ? -5.543 6.316 -15.638 1.00 77.88 97 ARG A CA 1
ATOM 740 C C . ARG A 1 97 ? -5.577 4.921 -16.281 1.00 77.88 97 ARG A C 1
ATOM 742 O O . ARG A 1 97 ? -6.154 4.760 -17.350 1.00 77.88 97 ARG A O 1
ATOM 749 N N . GLY A 1 98 ? -4.920 3.938 -15.675 1.00 73.88 98 GLY A N 1
ATOM 750 C CA . GLY A 1 98 ? -4.784 2.578 -16.189 1.00 73.88 98 GLY A CA 1
ATOM 751 C C . GLY A 1 98 ? -3.645 1.835 -15.497 1.00 73.88 98 GLY A C 1
ATOM 752 O O . GLY A 1 98 ? -2.873 2.438 -14.753 1.00 73.88 98 GLY A O 1
ATOM 753 N N . ARG A 1 99 ? -3.531 0.530 -15.752 1.00 75.12 99 ARG A N 1
ATOM 754 C CA . ARG A 1 99 ? -2.452 -0.299 -15.201 1.00 75.12 99 ARG A CA 1
ATOM 755 C C . ARG A 1 99 ? -1.098 0.207 -15.705 1.00 75.12 99 ARG A C 1
ATOM 757 O O . ARG A 1 99 ? -0.910 0.373 -16.910 1.00 75.12 99 ARG A O 1
ATOM 764 N N . ARG A 1 100 ? -0.167 0.449 -14.783 1.00 70.62 100 ARG A N 1
ATOM 765 C CA . ARG A 1 100 ? 1.233 0.756 -15.089 1.00 70.62 100 ARG A CA 1
ATOM 766 C C . ARG A 1 100 ? 2.096 -0.378 -14.571 1.00 70.62 100 ARG A C 1
ATOM 768 O O . ARG A 1 100 ? 1.900 -0.851 -13.458 1.00 70.62 100 ARG A O 1
ATOM 775 N N . ASP A 1 101 ? 3.044 -0.822 -15.375 1.00 67.56 101 ASP A N 1
ATOM 776 C CA . ASP A 1 101 ? 4.013 -1.814 -14.931 1.00 67.56 101 ASP A CA 1
ATOM 777 C C . ASP A 1 101 ? 5.342 -1.117 -14.660 1.00 67.56 101 ASP A C 1
ATOM 779 O O . ASP A 1 101 ? 5.765 -0.241 -15.422 1.00 67.56 101 ASP A O 1
ATOM 783 N N . TRP A 1 102 ? 5.987 -1.494 -13.559 1.00 66.56 102 TRP A N 1
ATOM 784 C CA . TRP A 1 102 ? 7.332 -1.040 -13.255 1.00 66.56 102 TRP A CA 1
ATOM 785 C C . TRP A 1 102 ? 8.302 -1.648 -14.269 1.00 66.56 102 TRP A C 1
ATOM 787 O O . TRP A 1 102 ? 8.485 -2.861 -14.353 1.00 66.56 102 TRP A O 1
ATOM 797 N N . VAL A 1 103 ? 8.915 -0.788 -15.081 1.00 69.12 103 VAL A N 1
ATOM 798 C CA . VAL A 1 103 ? 9.886 -1.195 -16.097 1.00 69.12 103 VAL A CA 1
ATOM 799 C C . VAL A 1 103 ? 11.146 -0.370 -15.918 1.00 69.12 103 VAL A C 1
ATOM 801 O O . VAL A 1 103 ? 11.114 0.858 -15.959 1.00 69.12 103 VAL A O 1
ATOM 804 N N . TYR A 1 104 ? 12.281 -1.041 -15.757 1.00 70.69 104 TYR A N 1
ATOM 805 C CA . TYR A 1 104 ? 13.566 -0.363 -15.704 1.00 70.69 104 TYR A CA 1
ATOM 806 C C . TYR A 1 104 ? 13.944 0.091 -17.105 1.00 70.69 104 TYR A C 1
ATOM 808 O O . TYR A 1 104 ? 13.804 -0.648 -18.077 1.00 70.69 104 TYR A O 1
ATOM 816 N N . ARG A 1 105 ? 14.463 1.308 -17.235 1.00 73.81 105 ARG A N 1
ATOM 817 C CA . ARG A 1 105 ? 14.972 1.806 -18.511 1.00 73.81 105 ARG A CA 1
ATOM 818 C C . ARG A 1 105 ? 16.471 2.006 -18.402 1.00 73.81 105 ARG A C 1
ATOM 820 O O . ARG A 1 105 ? 16.935 2.769 -17.561 1.00 73.81 105 ARG A O 1
ATOM 827 N N . CYS A 1 106 ? 17.236 1.339 -19.263 1.00 77.56 106 CYS A N 1
ATOM 8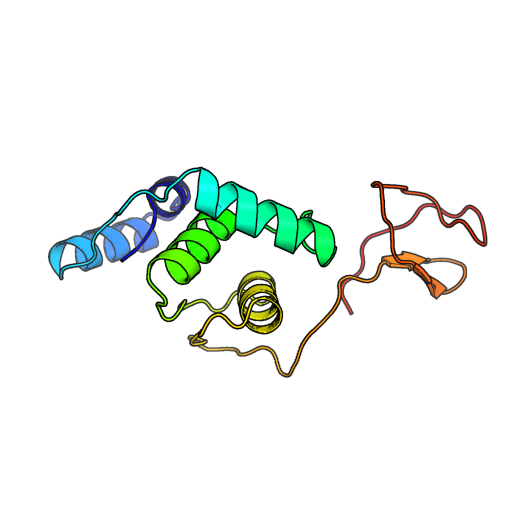28 C CA . CYS A 1 106 ? 18.681 1.542 -19.290 1.00 77.56 106 CYS A CA 1
ATOM 829 C C . CYS A 1 106 ? 19.013 2.987 -19.698 1.00 77.56 106 CYS A C 1
ATOM 831 O O . CYS A 1 106 ? 18.541 3.424 -20.752 1.00 77.56 106 CYS A O 1
ATOM 833 N N . PRO A 1 107 ? 19.854 3.722 -18.947 1.00 78.31 107 PRO A N 1
ATOM 834 C CA . PRO A 1 107 ? 20.214 5.091 -19.310 1.00 78.31 107 PRO A CA 1
ATOM 835 C C . PRO A 1 107 ? 21.029 5.175 -20.612 1.00 78.31 107 PRO A C 1
ATOM 837 O O . PRO A 1 107 ? 20.918 6.170 -21.324 1.00 78.31 107 PRO A O 1
ATOM 840 N N . ALA A 1 108 ? 21.804 4.137 -20.953 1.00 81.50 108 ALA A N 1
ATOM 841 C CA . ALA A 1 108 ? 22.643 4.113 -22.152 1.00 81.50 108 ALA A CA 1
ATOM 842 C C . ALA A 1 108 ? 21.885 3.619 -23.393 1.00 81.50 108 ALA A C 1
ATOM 844 O O . ALA A 1 108 ? 21.674 4.373 -24.340 1.00 81.50 108 ALA A O 1
ATOM 845 N N . CYS A 1 109 ? 21.430 2.360 -23.396 1.00 83.00 109 CYS A N 1
ATOM 846 C CA . CYS A 1 109 ? 20.786 1.772 -24.577 1.00 83.00 109 CYS A CA 1
ATOM 847 C C . CYS A 1 109 ? 19.283 2.076 -24.689 1.00 83.00 109 CYS A C 1
ATOM 849 O O . CYS A 1 109 ? 18.648 1.673 -25.663 1.00 83.00 109 CYS A O 1
ATOM 851 N N . LYS A 1 110 ? 18.692 2.755 -23.691 1.00 78.88 110 LYS A N 1
ATOM 852 C CA . LYS A 1 110 ? 17.268 3.144 -23.614 1.00 78.88 110 LYS A CA 1
ATOM 853 C C . LYS A 1 110 ? 16.258 1.996 -23.691 1.00 78.88 110 LYS A C 1
ATOM 855 O O . LYS A 1 110 ? 15.055 2.270 -23.732 1.00 78.88 110 LYS A O 1
ATOM 860 N N . ARG A 1 111 ? 16.713 0.738 -23.683 1.00 77.81 111 ARG A N 1
ATOM 861 C CA . ARG A 1 111 ? 15.841 -0.439 -23.674 1.00 77.81 111 ARG A CA 1
ATOM 862 C C . ARG A 1 111 ? 15.118 -0.564 -22.339 1.00 77.81 111 ARG A C 1
ATOM 864 O O . ARG A 1 111 ? 15.669 -0.254 -21.282 1.00 77.81 111 ARG A O 1
ATOM 871 N N . LYS A 1 112 ? 13.880 -1.037 -22.445 1.00 73.31 112 LYS A N 1
ATOM 872 C CA . LYS A 1 112 ? 13.034 -1.469 -21.338 1.00 73.31 112 LYS A CA 1
ATOM 873 C C . LYS A 1 112 ? 13.535 -2.819 -20.831 1.00 73.31 112 LYS A C 1
ATOM 875 O O . LYS A 1 112 ? 13.780 -3.717 -21.633 1.00 73.31 112 LYS A O 1
ATOM 880 N N . ILE A 1 113 ? 13.715 -2.933 -19.526 1.00 72.56 113 ILE A N 1
ATOM 881 C CA . ILE A 1 113 ? 14.273 -4.091 -18.838 1.00 72.56 113 ILE A CA 1
ATOM 882 C C . ILE A 1 113 ? 13.314 -4.468 -17.723 1.00 72.56 113 ILE A C 1
ATOM 884 O O . ILE A 1 113 ? 12.943 -3.641 -16.892 1.00 72.56 113 ILE A O 1
ATOM 888 N N . VAL A 1 114 ? 12.920 -5.732 -17.722 1.00 66.62 114 VAL A N 1
ATOM 889 C CA . VAL A 1 114 ? 12.191 -6.342 -16.617 1.00 66.62 114 VAL A CA 1
ATOM 890 C C . VAL A 1 114 ? 13.244 -7.028 -15.758 1.00 66.62 114 VAL A C 1
ATOM 892 O O . VAL A 1 114 ? 13.799 -8.046 -16.167 1.00 66.62 114 VAL A O 1
ATOM 895 N N . ILE A 1 115 ? 13.589 -6.431 -14.620 1.00 63.53 115 ILE A N 1
ATOM 896 C CA . ILE A 1 115 ? 14.525 -7.041 -13.673 1.00 63.53 115 ILE A CA 1
ATOM 897 C C . ILE A 1 115 ? 13.737 -8.070 -12.869 1.00 63.53 115 ILE A C 1
ATOM 899 O O . ILE A 1 115 ? 12.720 -7.724 -12.276 1.00 63.53 115 ILE A O 1
ATOM 903 N N . LYS A 1 116 ? 14.189 -9.327 -12.854 1.00 57.12 116 LYS A N 1
ATOM 904 C CA . LYS A 1 116 ? 13.552 -10.384 -12.053 1.00 57.12 116 LYS A CA 1
ATOM 905 C C . LYS A 1 116 ? 14.257 -10.687 -10.725 1.00 57.12 116 LYS A C 1
ATOM 907 O O . LYS A 1 116 ? 13.668 -11.403 -9.938 1.00 57.12 116 LYS A O 1
ATOM 912 N N . ASN A 1 117 ? 15.451 -10.142 -10.454 1.00 55.53 117 ASN A N 1
ATOM 913 C CA . ASN A 1 117 ? 16.273 -10.506 -9.282 1.00 55.53 117 ASN A CA 1
ATOM 914 C C . ASN A 1 117 ? 17.218 -9.375 -8.803 1.00 55.53 117 ASN A C 1
ATOM 916 O O . ASN A 1 117 ? 18.405 -9.615 -8.607 1.00 55.53 117 ASN A O 1
ATOM 920 N N . ASP A 1 118 ? 16.752 -8.126 -8.693 1.00 59.06 118 ASP A N 1
ATOM 921 C CA . ASP A 1 118 ? 17.597 -6.979 -8.283 1.00 59.06 118 ASP A CA 1
ATOM 922 C C . ASP A 1 118 ? 18.895 -6.778 -9.104 1.00 59.06 118 ASP A C 1
ATOM 924 O O . ASP A 1 118 ? 19.832 -6.104 -8.668 1.00 59.06 118 ASP A O 1
ATOM 928 N N . GLU A 1 119 ? 18.974 -7.326 -10.321 1.00 65.12 119 GLU A N 1
ATOM 929 C CA . GLU A 1 119 ? 20.127 -7.158 -11.206 1.00 65.12 119 GLU A CA 1
ATOM 930 C C . GLU A 1 119 ? 20.300 -5.687 -11.593 1.00 65.12 119 GLU A C 1
ATOM 932 O O . GLU A 1 119 ? 19.608 -5.147 -12.452 1.00 65.12 119 GLU A O 1
ATOM 937 N N . LYS A 1 120 ? 21.284 -5.025 -10.986 1.00 71.19 120 LYS A N 1
ATOM 938 C CA . LYS A 1 120 ? 21.574 -3.601 -11.215 1.00 71.19 120 LYS A CA 1
ATOM 939 C C . LYS A 1 120 ? 22.309 -3.331 -12.527 1.00 71.19 120 LYS A C 1
ATOM 941 O O . LYS A 1 120 ? 22.848 -2.242 -12.695 1.00 71.19 120 LYS A O 1
ATOM 946 N N . VAL A 1 121 ? 22.370 -4.288 -13.451 1.00 78.38 121 VAL A N 1
ATOM 947 C CA . VAL A 1 121 ? 23.173 -4.199 -14.676 1.00 78.38 121 VAL A CA 1
ATOM 948 C C . VAL A 1 121 ? 22.315 -4.533 -15.887 1.00 78.38 121 VAL A C 1
ATOM 950 O O . VAL A 1 121 ? 21.539 -5.479 -15.883 1.00 78.38 121 VAL A O 1
ATOM 953 N N . CYS A 1 122 ? 22.447 -3.742 -16.949 1.00 77.31 122 CYS A N 1
ATOM 954 C CA . CYS A 1 122 ? 21.748 -3.988 -18.198 1.00 77.31 122 CYS A CA 1
ATOM 955 C C . CYS A 1 122 ? 22.291 -5.257 -18.889 1.00 77.31 122 CYS A C 1
ATOM 957 O O . CYS A 1 122 ? 23.449 -5.235 -19.310 1.00 77.31 122 CYS A O 1
ATOM 959 N N . PRO A 1 123 ? 21.473 -6.299 -19.144 1.00 77.06 123 PRO A N 1
ATOM 960 C CA . PRO A 1 123 ? 21.907 -7.505 -19.862 1.00 77.06 123 PRO A CA 1
ATOM 961 C C . PRO A 1 123 ? 22.277 -7.260 -21.332 1.00 77.06 123 PRO A C 1
ATOM 963 O O . PRO A 1 123 ? 22.854 -8.124 -21.980 1.00 77.06 123 PRO A O 1
ATOM 966 N N . VAL A 1 124 ? 21.926 -6.096 -21.886 1.00 79.69 124 VAL A N 1
ATOM 967 C CA . VAL A 1 124 ? 22.170 -5.770 -23.298 1.00 79.69 124 VAL A CA 1
ATOM 968 C C . VAL A 1 124 ? 23.494 -5.039 -23.499 1.00 79.69 124 VAL A C 1
ATOM 970 O O . VAL A 1 124 ? 24.197 -5.314 -24.463 1.00 79.69 124 VAL A O 1
ATOM 973 N N . CYS A 1 125 ? 23.812 -4.068 -22.641 1.00 82.00 125 CYS A N 1
ATOM 974 C CA . CYS A 1 125 ? 24.972 -3.191 -22.834 1.00 82.00 125 CYS A CA 1
ATOM 975 C C . CYS A 1 125 ? 25.881 -3.076 -21.605 1.00 82.00 125 CYS A C 1
ATOM 977 O O . CYS A 1 125 ? 26.802 -2.267 -21.614 1.00 82.00 125 CYS A O 1
ATOM 979 N N . GLY A 1 126 ? 25.610 -3.821 -20.529 1.00 79.69 126 GLY A N 1
ATOM 980 C CA . GLY A 1 126 ? 26.436 -3.837 -19.318 1.00 79.69 126 GLY A CA 1
ATOM 981 C C . GLY A 1 126 ? 26.375 -2.562 -18.470 1.00 79.69 126 GLY A C 1
ATOM 982 O O . GLY A 1 126 ? 27.062 -2.462 -17.460 1.00 79.69 126 GLY A O 1
ATOM 983 N N . THR A 1 127 ? 25.566 -1.567 -18.846 1.00 82.56 127 THR A N 1
ATOM 984 C CA . THR A 1 127 ? 25.455 -0.314 -18.085 1.00 82.56 127 THR A CA 1
ATOM 985 C C . THR A 1 127 ? 24.667 -0.524 -16.789 1.00 82.56 127 THR A C 1
ATOM 987 O O . THR A 1 127 ? 23.603 -1.150 -16.844 1.00 82.56 127 THR A O 1
ATOM 990 N N . PRO A 1 128 ? 25.111 0.040 -15.651 1.00 77.12 128 PRO A N 1
ATOM 991 C CA . PRO A 1 128 ? 24.337 0.030 -14.417 1.00 77.12 128 PRO A CA 1
ATOM 992 C C . PRO A 1 128 ? 22.950 0.661 -14.604 1.00 77.12 128 PRO A C 1
ATOM 994 O O . PRO A 1 128 ? 22.813 1.732 -15.204 1.00 77.12 128 PRO A O 1
ATOM 997 N N . LEU A 1 129 ? 21.912 -0.011 -14.115 1.00 70.44 129 LEU A N 1
ATOM 998 C CA . LEU A 1 129 ? 20.531 0.450 -14.204 1.00 70.44 129 LEU A CA 1
ATOM 999 C C . LEU A 1 129 ? 20.240 1.466 -13.104 1.00 70.44 129 LEU A C 1
ATOM 1001 O O . LEU A 1 129 ? 20.550 1.250 -11.935 1.00 70.44 129 LEU A O 1
ATOM 1005 N N . THR A 1 130 ? 19.614 2.575 -13.492 1.00 60.75 130 THR A N 1
ATOM 1006 C CA . THR A 1 130 ? 19.083 3.586 -12.577 1.00 60.75 130 THR A CA 1
ATOM 1007 C C . THR A 1 130 ? 17.562 3.593 -12.675 1.00 60.75 130 THR A C 1
ATOM 1009 O O . THR A 1 130 ? 16.992 3.484 -13.762 1.00 60.75 130 THR A O 1
ATOM 1012 N N . THR A 1 131 ? 16.882 3.670 -11.533 1.00 56.22 131 THR A N 1
ATOM 1013 C CA . THR A 1 131 ? 15.419 3.723 -11.475 1.00 56.22 131 THR A CA 1
ATOM 1014 C C . THR A 1 131 ? 14.932 5.076 -11.996 1.00 56.22 131 THR A C 1
ATOM 1016 O O . THR A 1 131 ? 15.274 6.130 -11.462 1.00 56.22 131 THR A O 1
ATOM 1019 N N . LYS A 1 132 ? 14.117 5.067 -13.055 1.00 48.91 132 LYS A N 1
ATOM 1020 C CA . LYS A 1 132 ? 13.339 6.229 -13.509 1.00 48.91 132 LYS A CA 1
ATOM 1021 C C . LYS A 1 132 ? 11.888 5.795 -13.711 1.00 48.91 132 LYS A C 1
ATOM 1023 O O . LYS A 1 132 ? 11.652 4.794 -14.376 1.00 48.91 132 LYS A O 1
ATOM 1028 N N . ARG A 1 133 ? 10.946 6.543 -13.125 1.00 46.66 133 ARG A N 1
ATOM 1029 C CA . ARG A 1 133 ? 9.494 6.366 -13.311 1.00 46.66 133 ARG A CA 1
ATOM 1030 C C . ARG A 1 133 ? 9.089 6.926 -14.688 1.00 46.66 133 ARG A C 1
ATOM 1032 O O . ARG A 1 133 ? 9.479 8.052 -14.996 1.00 46.66 133 ARG A O 1
ATOM 1039 N N . GLU A 1 134 ? 8.322 6.170 -15.479 1.00 46.19 134 GLU A N 1
ATOM 1040 C CA . GLU A 1 134 ? 7.634 6.616 -16.716 1.00 46.19 134 GLU A CA 1
ATOM 1041 C C . GLU A 1 134 ? 6.120 6.389 -16.612 1.00 46.19 134 GLU A C 1
ATOM 1043 O O . GLU A 1 134 ? 5.707 5.350 -16.050 1.00 46.19 134 GLU A O 1
#

Nearest PDB structures (foldseek):
  2lcq-assembly1_A  TM=6.736E-01  e=1.527E-10  Pyrococcus horikoshii OT3
  7wtw-assembly1_y  TM=5.974E-01  e=7.510E-05  Homo sapiens
  6zuo-assembly1_y  TM=6.736E-01  e=1.893E-03  Homo sapiens
  7e8k-assembly1_B  TM=6.598E-01  e=3.214E-02  Planctomycetes bacterium GWF2_40_8
  5sv2-assembly1_A-2  TM=7.020E-01  e=5.827E-01  Mycobacterium tuberculosis H37Rv

pLDDT: mean 84.03, std 11.41, range [46.19, 95.44]